Protein AF-A0A1H0TJE1-F1 (afdb_monomer)

Foldseek 3Di:
DPLVLLLVLLVVLLVLLVVLLVLLVVCVVDVVDADDCPPPLVVSLVVNLVSLVSNLVVVLVVCVVVVDPPDDNVLSVVLSVLSSVLSNCSRDPPDDNVVSVVSSVSNCVNSVVSNVD

Mean predicted aligned error: 3.04 Å

Radius of gyration: 14.79 Å; Cα contacts (8 Å, |Δi|>4): 103; chains: 1; bounding box: 42×20×41 Å

pLDDT: mean 95.13, std 7.42, range [53.16, 98.81]

Structure (mmCIF, N/CA/C/O backbone):
data_AF-A0A1H0TJE1-F1
#
_entry.id   AF-A0A1H0TJE1-F1
#
loop_
_atom_site.group_PDB
_atom_site.id
_atom_site.type_symbol
_atom_site.label_atom_id
_atom_site.label_alt_id
_atom_site.label_comp_id
_atom_site.label_asym_id
_atom_site.label_entity_id
_atom_site.label_seq_id
_atom_site.pdbx_PDB_ins_code
_atom_site.Cartn_x
_atom_site.Cartn_y
_atom_site.Cartn_z
_atom_site.occupancy
_atom_site.B_iso_or_equiv
_atom_site.auth_seq_id
_atom_site.auth_comp_id
_atom_site.auth_asym_id
_atom_site.auth_atom_id
_atom_site.pdbx_PDB_model_num
ATOM 1 N N . MET A 1 1 ? -23.225 -2.240 8.026 1.00 53.16 1 MET A N 1
ATOM 2 C CA . MET A 1 1 ? -21.948 -2.079 7.308 1.00 53.16 1 MET A CA 1
ATOM 3 C C . MET A 1 1 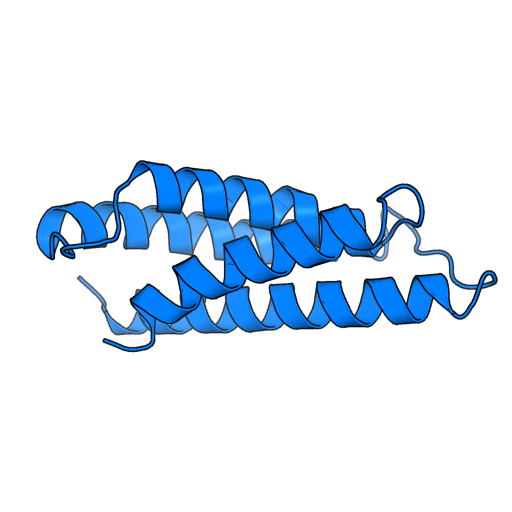? -21.352 -3.462 7.085 1.00 53.16 1 MET A C 1
ATOM 5 O O . MET A 1 1 ? -21.425 -4.267 8.007 1.00 53.16 1 MET A O 1
ATOM 9 N N . ASN A 1 2 ? -20.867 -3.795 5.885 1.00 64.75 2 ASN A N 1
ATOM 10 C CA . ASN A 1 2 ? -20.323 -5.132 5.617 1.00 64.75 2 ASN A CA 1
ATOM 11 C C . ASN A 1 2 ? -18.880 -5.215 6.142 1.00 64.75 2 ASN A C 1
ATOM 13 O O . ASN A 1 2 ? -17.933 -4.930 5.417 1.00 64.75 2 ASN A O 1
ATOM 17 N N . ASN A 1 3 ? -18.701 -5.622 7.403 1.00 72.81 3 ASN A N 1
ATOM 18 C CA . ASN A 1 3 ? -17.364 -5.876 7.965 1.00 72.81 3 ASN A CA 1
ATOM 19 C C . ASN A 1 3 ? -16.564 -6.896 7.131 1.00 72.81 3 ASN A C 1
ATOM 21 O O . ASN A 1 3 ? -15.342 -6.818 7.077 1.00 72.81 3 ASN A O 1
ATOM 25 N N . ASN A 1 4 ? -17.259 -7.788 6.419 1.00 85.25 4 ASN A N 1
ATOM 26 C CA . ASN A 1 4 ? -16.657 -8.753 5.502 1.00 85.25 4 ASN A CA 1
ATOM 27 C C . ASN A 1 4 ? -15.932 -8.077 4.318 1.00 85.25 4 ASN A C 1
ATOM 29 O O . ASN A 1 4 ? -14.848 -8.504 3.934 1.00 85.25 4 ASN A O 1
ATOM 33 N N . ASP A 1 5 ? -16.479 -6.980 3.779 1.00 93.19 5 ASP A N 1
ATOM 34 C CA . ASP A 1 5 ? -15.853 -6.263 2.660 1.00 93.19 5 ASP A CA 1
ATOM 35 C C . ASP A 1 5 ? -14.620 -5.472 3.125 1.00 93.19 5 ASP A C 1
ATOM 37 O O . ASP A 1 5 ? -13.606 -5.445 2.429 1.00 93.19 5 ASP A O 1
ATOM 41 N N . LEU A 1 6 ? -14.660 -4.893 4.334 1.00 95.12 6 LEU A N 1
ATOM 42 C CA . LEU A 1 6 ? -13.494 -4.225 4.921 1.00 95.12 6 LEU A CA 1
ATOM 43 C C . LEU A 1 6 ? -12.335 -5.204 5.124 1.00 95.12 6 LEU A C 1
ATOM 45 O O . LEU A 1 6 ? -11.208 -4.912 4.726 1.00 95.12 6 LEU A O 1
ATOM 49 N N . 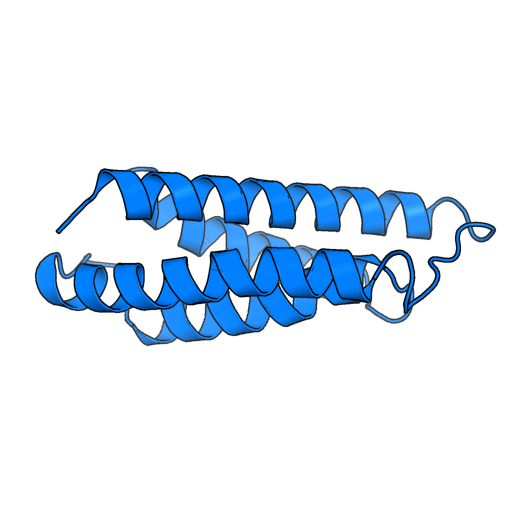GLU A 1 7 ? -12.603 -6.361 5.732 1.00 95.25 7 GLU A N 1
ATOM 50 C CA . GLU A 1 7 ? -11.590 -7.391 5.963 1.00 95.25 7 GLU A CA 1
ATOM 51 C C . GLU A 1 7 ? -11.030 -7.920 4.637 1.00 95.25 7 GLU A C 1
ATOM 53 O O . GLU A 1 7 ? -9.811 -8.006 4.472 1.00 95.25 7 GLU A O 1
ATOM 58 N N . LYS A 1 8 ? -11.908 -8.211 3.668 1.00 96.25 8 LYS A N 1
ATOM 59 C CA . LYS A 1 8 ? -11.533 -8.650 2.321 1.00 96.25 8 LYS A CA 1
ATOM 60 C C . LYS A 1 8 ? -10.573 -7.663 1.657 1.00 96.25 8 LYS A C 1
ATOM 62 O O . LYS A 1 8 ? -9.457 -8.051 1.314 1.00 96.25 8 LYS A O 1
ATOM 67 N N . TYR A 1 9 ? -10.967 -6.397 1.508 1.00 98.06 9 TYR A N 1
ATOM 68 C CA . TYR A 1 9 ? -10.120 -5.418 0.828 1.00 98.06 9 TYR A CA 1
ATOM 69 C C . TYR A 1 9 ? -8.841 -5.120 1.609 1.00 98.06 9 TYR A C 1
ATOM 71 O O . TYR A 1 9 ? -7.789 -4.940 1.007 1.00 98.06 9 TYR A O 1
ATOM 79 N N . THR A 1 10 ? -8.883 -5.151 2.944 1.00 97.88 10 THR A N 1
ATOM 80 C CA . THR A 1 10 ? -7.666 -5.000 3.754 1.00 97.88 10 THR A CA 1
ATOM 81 C C . THR A 1 10 ? -6.668 -6.125 3.463 1.00 97.88 10 THR A C 1
ATOM 83 O O . THR A 1 10 ? -5.487 -5.851 3.261 1.00 97.88 10 THR A O 1
ATOM 86 N N . LYS A 1 11 ? -7.126 -7.381 3.360 1.00 97.44 11 LYS A N 1
ATOM 87 C CA . LYS A 1 11 ? -6.269 -8.522 2.991 1.00 97.44 11 LYS A CA 1
ATOM 88 C C . LYS A 1 11 ? -5.730 -8.418 1.565 1.00 97.44 11 LYS A C 1
ATOM 90 O O . LYS A 1 11 ? -4.565 -8.736 1.342 1.00 97.44 11 LYS A O 1
ATOM 95 N N . GLU A 1 12 ? -6.539 -7.950 0.614 1.00 98.12 12 GLU A N 1
ATOM 96 C CA . GLU A 1 12 ? -6.072 -7.698 -0.756 1.00 98.12 12 GLU A CA 1
ATOM 97 C C . GLU A 1 12 ? -4.978 -6.621 -0.792 1.00 98.12 12 GLU A C 1
ATOM 99 O O . GLU A 1 12 ? -3.962 -6.795 -1.460 1.00 98.12 12 GLU A O 1
ATOM 104 N N . LEU A 1 13 ? -5.122 -5.539 -0.023 1.00 98.69 13 LEU A N 1
ATOM 105 C CA . LEU A 1 13 ? -4.099 -4.494 0.062 1.00 98.69 13 LEU A CA 1
ATOM 106 C C . LEU A 1 13 ? -2.821 -4.965 0.760 1.00 98.69 13 LEU A C 1
ATOM 108 O O . LEU A 1 13 ? -1.732 -4.569 0.339 1.00 98.69 13 LEU A O 1
ATOM 112 N N . VAL A 1 14 ? -2.922 -5.830 1.777 1.00 98.44 14 VAL A N 1
ATOM 113 C CA . VAL A 1 14 ? -1.749 -6.505 2.358 1.00 98.44 14 VAL A CA 1
ATOM 114 C C . VAL A 1 14 ? -1.046 -7.324 1.279 1.00 98.44 14 VAL A C 1
ATOM 116 O O . VAL A 1 14 ? 0.153 -7.153 1.085 1.00 98.44 14 VAL A O 1
ATOM 119 N N . PHE A 1 15 ? -1.789 -8.133 0.520 1.00 98.25 15 PHE A N 1
ATOM 120 C CA . PHE A 1 15 ? -1.232 -8.925 -0.576 1.00 98.25 15 PHE A CA 1
ATOM 121 C C . PHE A 1 15 ? -0.490 -8.058 -1.607 1.00 98.25 15 PHE A C 1
ATOM 123 O O . PHE A 1 15 ? 0.679 -8.317 -1.879 1.00 98.25 15 PHE A O 1
ATOM 130 N N . TYR A 1 16 ? -1.103 -6.984 -2.121 1.00 98.69 16 TYR A N 1
ATOM 131 C CA . TYR A 1 16 ? -0.437 -6.102 -3.094 1.00 98.69 16 TYR A CA 1
ATOM 132 C C . TYR A 1 16 ? 0.772 -5.367 -2.513 1.00 98.69 16 TYR A C 1
ATOM 134 O O . TYR A 1 16 ? 1.731 -5.074 -3.232 1.00 98.69 16 TYR A O 1
ATOM 142 N N . THR A 1 17 ? 0.739 -5.049 -1.220 1.00 98.62 17 THR A N 1
ATOM 143 C CA . THR A 1 17 ? 1.865 -4.422 -0.518 1.00 98.62 17 THR A CA 1
ATOM 144 C C . THR A 1 17 ? 3.039 -5.395 -0.409 1.00 98.62 17 THR A C 1
ATOM 146 O O . THR A 1 17 ? 4.166 -5.025 -0.725 1.00 98.62 17 THR A O 1
ATOM 149 N N . GLU A 1 18 ? 2.784 -6.650 -0.040 1.00 98.50 18 GLU A N 1
ATOM 150 C CA . GLU A 1 18 ? 3.798 -7.709 0.009 1.00 98.50 18 GLU A CA 1
ATOM 151 C C . GLU A 1 18 ? 4.371 -8.022 -1.376 1.00 98.50 18 GLU A C 1
ATOM 153 O O . GLU A 1 18 ? 5.588 -8.060 -1.550 1.00 98.50 18 GLU A O 1
ATOM 158 N N . GLU A 1 19 ? 3.510 -8.169 -2.384 1.00 98.50 19 GLU A N 1
ATOM 159 C CA . GLU A 1 19 ? 3.926 -8.441 -3.763 1.00 98.50 19 GLU A CA 1
ATOM 160 C C . GLU A 1 19 ? 4.813 -7.310 -4.306 1.00 98.50 19 GLU A C 1
ATOM 162 O O . GLU A 1 19 ? 5.878 -7.554 -4.871 1.00 98.50 19 GLU A O 1
ATOM 167 N N . SER A 1 20 ? 4.423 -6.051 -4.076 1.00 98.50 20 SER A N 1
ATOM 168 C CA . SER A 1 20 ? 5.226 -4.890 -4.483 1.00 98.50 20 SER A CA 1
ATOM 169 C C . SER A 1 20 ? 6.554 -4.820 -3.733 1.00 98.50 20 SER A C 1
ATOM 171 O O . SER A 1 20 ? 7.556 -4.386 -4.302 1.00 98.50 20 SER A O 1
ATOM 173 N N . TYR A 1 21 ? 6.571 -5.251 -2.467 1.00 98.69 21 TYR A N 1
ATOM 174 C CA . TYR A 1 21 ? 7.791 -5.327 -1.679 1.00 98.69 21 TYR A CA 1
ATOM 175 C C . TYR A 1 21 ? 8.765 -6.354 -2.255 1.00 98.69 21 TYR A C 1
ATOM 177 O O . TYR A 1 21 ? 9.920 -6.022 -2.510 1.00 98.69 21 TYR A O 1
ATOM 185 N N . GLN A 1 22 ? 8.289 -7.571 -2.516 1.00 98.25 22 GLN A N 1
ATOM 186 C CA . GLN A 1 22 ? 9.085 -8.652 -3.101 1.00 98.25 22 GLN A CA 1
ATOM 187 C C . GLN A 1 22 ? 9.630 -8.263 -4.477 1.00 98.25 22 GLN A C 1
ATOM 189 O O . GLN A 1 22 ? 10.845 -8.267 -4.678 1.00 98.25 22 GLN A O 1
ATOM 194 N N . ARG A 1 23 ? 8.751 -7.797 -5.372 1.00 98.12 23 ARG A N 1
ATOM 195 C CA . ARG A 1 23 ? 9.103 -7.346 -6.724 1.00 98.12 23 ARG A CA 1
ATOM 196 C C . ARG A 1 23 ? 10.202 -6.287 -6.733 1.00 98.12 23 ARG A C 1
ATOM 198 O O . ARG A 1 23 ? 11.089 -6.328 -7.581 1.00 98.12 23 ARG A O 1
ATOM 205 N N . TYR A 1 24 ? 10.161 -5.337 -5.801 1.00 98.31 24 TYR A N 1
ATOM 206 C CA . TYR A 1 24 ? 11.200 -4.318 -5.695 1.00 98.31 24 TYR A CA 1
ATOM 207 C C . TYR A 1 24 ? 12.569 -4.920 -5.355 1.00 98.31 24 TYR A C 1
ATOM 209 O O . TYR A 1 24 ? 13.570 -4.513 -5.936 1.00 98.31 24 TYR A O 1
ATOM 217 N N . PHE A 1 25 ? 12.646 -5.881 -4.430 1.00 97.50 25 PHE A N 1
ATOM 218 C CA . PHE A 1 25 ? 13.931 -6.500 -4.088 1.00 97.50 25 PHE A CA 1
ATOM 219 C C . PHE A 1 25 ? 14.456 -7.395 -5.212 1.00 97.50 25 PHE A C 1
ATOM 221 O O . PHE A 1 25 ? 15.643 -7.316 -5.511 1.00 97.50 25 PHE A O 1
ATOM 228 N N . GLU A 1 26 ? 13.584 -8.123 -5.910 1.00 96.75 26 GLU A N 1
ATOM 229 C CA . GLU A 1 26 ? 13.951 -8.861 -7.129 1.00 96.75 26 GLU A CA 1
ATOM 230 C C . GLU A 1 26 ? 14.512 -7.918 -8.209 1.00 96.75 26 GLU A C 1
ATOM 232 O O . GLU A 1 26 ? 15.576 -8.160 -8.777 1.00 96.75 26 GLU A O 1
ATOM 237 N N . LEU A 1 27 ? 13.851 -6.777 -8.435 1.00 96.88 27 LEU A N 1
ATOM 238 C CA . LEU A 1 27 ? 14.310 -5.731 -9.353 1.00 96.88 27 LEU A CA 1
ATOM 239 C C . LEU A 1 27 ? 15.691 -5.169 -8.965 1.00 96.88 27 LEU A C 1
ATOM 241 O O . LEU A 1 27 ? 16.480 -4.805 -9.840 1.00 96.88 27 LEU A O 1
ATOM 245 N N . MET A 1 28 ? 15.983 -5.056 -7.666 1.00 96.06 28 MET A N 1
ATOM 246 C CA . MET A 1 28 ? 17.276 -4.573 -7.166 1.00 96.06 28 MET A CA 1
ATOM 247 C C . MET A 1 28 ? 18.402 -5.608 -7.294 1.00 96.06 28 MET A C 1
ATOM 249 O O . MET A 1 28 ? 19.566 -5.210 -7.281 1.00 96.06 28 MET A O 1
ATOM 253 N N . GLU A 1 29 ? 18.081 -6.899 -7.398 1.00 96.25 29 GLU A N 1
ATOM 254 C CA . GLU A 1 29 ? 19.054 -7.990 -7.551 1.00 96.25 29 GLU A CA 1
ATOM 255 C C . GLU A 1 29 ? 19.430 -8.257 -9.016 1.00 96.25 29 GLU A C 1
ATOM 257 O O . GLU A 1 29 ? 20.548 -8.695 -9.289 1.00 96.25 29 GLU A O 1
ATOM 262 N N . ASP A 1 30 ? 18.536 -7.952 -9.960 1.00 95.56 30 ASP A N 1
ATOM 263 C CA . ASP A 1 30 ? 18.753 -8.165 -11.392 1.00 95.56 30 ASP A CA 1
ATOM 264 C C . ASP A 1 30 ? 18.548 -6.869 -12.187 1.00 95.56 30 ASP A C 1
ATOM 266 O O . ASP A 1 30 ? 17.421 -6.436 -12.420 1.00 95.56 30 ASP A O 1
ATOM 270 N N . GLU A 1 31 ? 19.642 -6.255 -12.650 1.00 93.88 31 GLU A N 1
ATOM 271 C CA . GLU A 1 31 ? 19.623 -5.021 -13.452 1.00 93.88 31 GLU A CA 1
ATOM 272 C C . GLU A 1 31 ? 18.983 -5.188 -14.840 1.00 93.88 31 GLU A C 1
ATOM 274 O O . GLU A 1 31 ? 18.590 -4.193 -15.452 1.00 93.88 31 GLU A O 1
ATOM 279 N N . SER A 1 32 ? 18.845 -6.421 -15.339 1.00 95.75 32 SER A N 1
ATOM 280 C CA . SER A 1 32 ? 18.237 -6.688 -16.646 1.00 95.75 32 SER A CA 1
ATOM 281 C C . SER A 1 32 ? 16.713 -6.557 -16.636 1.00 95.75 32 SER A C 1
ATOM 283 O O . SER A 1 32 ? 16.104 -6.346 -17.687 1.00 95.75 32 SER A O 1
ATOM 285 N N . ILE A 1 33 ? 16.089 -6.616 -15.453 1.00 95.88 33 ILE A N 1
ATOM 286 C CA . ILE A 1 33 ? 14.642 -6.465 -15.308 1.00 95.88 33 ILE A CA 1
ATOM 287 C C . ILE A 1 33 ? 14.244 -5.015 -15.601 1.00 95.88 33 ILE A C 1
ATOM 289 O O . ILE A 1 33 ? 14.730 -4.062 -14.986 1.00 95.88 33 ILE A O 1
ATOM 293 N N . ASN A 1 34 ? 13.300 -4.840 -16.516 1.00 95.06 34 ASN A N 1
ATOM 294 C CA . ASN A 1 34 ? 12.625 -3.573 -16.736 1.00 95.06 34 ASN A CA 1
ATOM 295 C C . ASN A 1 34 ? 11.165 -3.846 -17.089 1.00 95.06 34 ASN A C 1
ATOM 297 O O . ASN A 1 34 ? 10.876 -4.728 -17.897 1.00 95.06 34 ASN A O 1
ATOM 301 N N . TYR A 1 35 ? 10.255 -3.093 -16.484 1.00 96.94 35 TYR A N 1
ATOM 302 C CA . TYR A 1 35 ? 8.823 -3.286 -16.659 1.00 96.94 35 TYR A CA 1
ATOM 303 C C . TYR A 1 35 ? 8.267 -2.252 -17.631 1.00 96.94 35 TYR A C 1
ATOM 305 O O . TYR A 1 35 ? 8.499 -1.052 -17.475 1.00 96.94 35 TYR A O 1
ATOM 313 N N . ASP A 1 36 ? 7.513 -2.715 -18.626 1.00 98.00 36 ASP A N 1
ATOM 314 C CA . ASP A 1 36 ? 6.808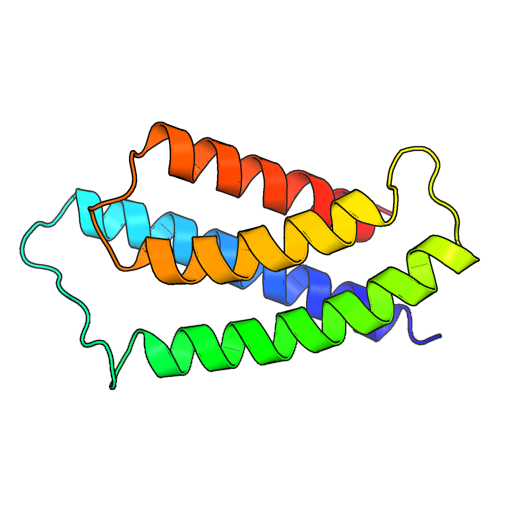 -1.811 -19.528 1.00 98.00 36 ASP A CA 1
ATOM 315 C C . ASP A 1 36 ? 5.679 -1.083 -18.786 1.00 98.00 36 ASP A C 1
ATOM 317 O O . ASP A 1 36 ? 4.904 -1.680 -18.030 1.00 98.00 36 ASP A O 1
ATOM 321 N N . PHE A 1 37 ? 5.587 0.228 -19.003 1.00 97.00 37 PHE A N 1
ATOM 322 C CA . PHE A 1 37 ? 4.620 1.053 -18.296 1.00 97.00 37 PHE A CA 1
ATOM 323 C C . PHE A 1 37 ? 3.172 0.727 -18.675 1.00 97.00 37 PHE A C 1
ATOM 325 O O . PHE A 1 37 ? 2.319 0.663 -17.793 1.00 97.00 37 PHE A O 1
ATOM 332 N N . PHE A 1 38 ? 2.876 0.538 -19.961 1.00 97.62 38 PHE A N 1
ATOM 333 C CA . PHE A 1 38 ? 1.505 0.363 -20.442 1.00 97.62 38 PHE A CA 1
ATOM 334 C C . PHE A 1 38 ? 1.020 -1.076 -20.297 1.00 97.62 38 PHE A C 1
ATOM 336 O O . PHE A 1 38 ? -0.151 -1.283 -19.989 1.00 97.62 38 PHE A O 1
ATOM 343 N N . GLU A 1 39 ? 1.917 -2.046 -20.461 1.00 97.81 39 GLU A N 1
ATOM 344 C CA . GLU A 1 39 ? 1.574 -3.468 -20.411 1.00 97.81 39 GLU A CA 1
ATOM 345 C C . GLU A 1 39 ? 1.611 -4.043 -18.987 1.00 97.81 39 GLU A C 1
ATOM 347 O O . GLU A 1 39 ? 0.885 -4.991 -18.693 1.00 97.81 39 GLU A O 1
ATOM 352 N N . VAL A 1 40 ? 2.430 -3.482 -18.083 1.00 97.88 40 VAL A N 1
ATOM 353 C CA . VAL A 1 40 ? 2.626 -4.041 -16.731 1.00 97.88 40 VAL A CA 1
ATOM 354 C C . VAL A 1 40 ? 2.286 -3.044 -15.630 1.00 97.88 40 VAL A C 1
ATOM 356 O O . VAL A 1 40 ? 1.407 -3.308 -14.807 1.00 97.88 40 VAL A O 1
ATOM 359 N N . VAL A 1 41 ? 2.965 -1.893 -15.601 1.00 98.12 41 VAL A N 1
ATOM 360 C CA . VAL A 1 41 ? 2.884 -0.974 -14.452 1.00 98.12 41 VAL A CA 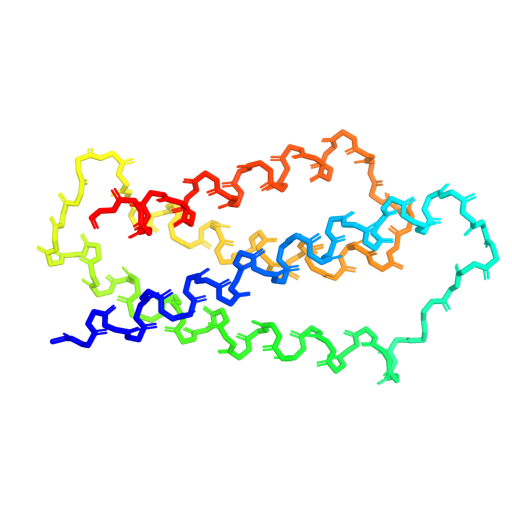1
ATOM 361 C C . VAL A 1 41 ? 1.487 -0.373 -14.316 1.00 98.12 41 VAL A C 1
ATOM 363 O O . VAL A 1 41 ? 0.901 -0.415 -13.235 1.00 98.12 41 VAL A O 1
ATOM 366 N N . LYS A 1 42 ? 0.933 0.168 -15.406 1.00 97.81 42 LYS A N 1
ATOM 367 C CA . LYS A 1 42 ? -0.377 0.825 -15.412 1.00 97.81 42 LYS A CA 1
ATOM 368 C C . LYS A 1 42 ? -1.513 -0.153 -15.071 1.00 97.81 42 LYS A C 1
ATOM 370 O O . LYS A 1 42 ? -2.263 0.169 -14.155 1.00 97.81 42 LYS A O 1
ATOM 375 N N . PRO A 1 43 ? -1.646 -1.335 -15.710 1.00 98.50 43 PRO A N 1
ATOM 376 C CA . PRO A 1 43 ? -2.701 -2.285 -15.352 1.00 98.50 43 PRO A CA 1
ATOM 377 C C . PRO A 1 43 ? -2.643 -2.727 -13.887 1.00 98.50 43 PRO A C 1
ATOM 379 O O . PRO A 1 43 ? -3.681 -2.857 -13.240 1.00 98.50 43 PRO A O 1
ATOM 382 N N . TYR A 1 44 ? -1.437 -2.922 -13.343 1.00 98.50 44 TYR A N 1
ATOM 383 C CA . TYR A 1 44 ? -1.268 -3.248 -11.929 1.00 98.50 44 TYR A CA 1
ATOM 384 C C . TYR A 1 44 ? -1.695 -2.087 -11.023 1.00 98.50 44 TYR A C 1
ATOM 386 O O . TYR A 1 44 ? -2.462 -2.290 -10.083 1.00 98.50 44 TYR A O 1
ATOM 394 N N . ALA A 1 45 ? -1.236 -0.868 -11.319 1.00 98.25 45 ALA A N 1
ATOM 395 C CA . ALA A 1 45 ? -1.585 0.324 -10.552 1.00 98.25 45 ALA A CA 1
ATOM 396 C C . ALA A 1 45 ? -3.097 0.597 -10.567 1.00 98.25 45 ALA A C 1
ATOM 398 O O . ALA A 1 45 ? -3.662 0.891 -9.517 1.00 98.25 45 ALA A O 1
ATOM 399 N N . ASP A 1 46 ? -3.752 0.441 -11.721 1.00 98.56 46 ASP A N 1
ATOM 400 C CA . ASP A 1 46 ? -5.204 0.589 -11.862 1.00 98.56 46 ASP A CA 1
ATOM 401 C C . ASP A 1 46 ? -5.940 -0.431 -10.972 1.00 98.56 46 ASP A C 1
ATOM 403 O O . ASP A 1 46 ? -6.800 -0.056 -10.178 1.00 98.56 46 ASP A O 1
ATOM 407 N N . LYS A 1 47 ? -5.526 -1.707 -11.007 1.00 98.50 47 LYS A N 1
ATOM 408 C CA . LYS A 1 47 ? -6.110 -2.769 -10.171 1.00 98.50 47 LYS A CA 1
ATOM 409 C C . LYS A 1 47 ? -5.965 -2.484 -8.674 1.00 98.50 47 LYS A C 1
ATOM 411 O O . LYS A 1 47 ? -6.914 -2.659 -7.913 1.00 98.50 47 LYS A O 1
ATOM 416 N N . VAL A 1 48 ? -4.774 -2.067 -8.239 1.00 98.69 48 VAL A N 1
ATOM 417 C CA . VAL A 1 48 ? -4.525 -1.709 -6.834 1.00 98.69 48 VAL A CA 1
ATOM 418 C C . VAL A 1 48 ? -5.369 -0.504 -6.437 1.00 98.69 48 VAL A C 1
ATOM 420 O O . VAL A 1 48 ? -5.919 -0.482 -5.336 1.00 98.69 48 VAL A O 1
ATOM 423 N N . LYS A 1 49 ? -5.492 0.486 -7.327 1.00 98.62 49 LYS A N 1
ATOM 424 C CA . LYS A 1 49 ? -6.273 1.692 -7.076 1.00 98.62 49 LYS A CA 1
ATOM 425 C C . LYS A 1 49 ? -7.747 1.372 -6.852 1.00 98.62 49 LYS A C 1
ATOM 427 O O . LYS A 1 49 ? -8.306 1.873 -5.882 1.00 98.62 49 LYS A O 1
ATOM 432 N N . ASP A 1 50 ? -8.344 0.518 -7.678 1.00 98.56 50 ASP A N 1
ATOM 433 C CA . ASP A 1 50 ? -9.748 0.122 -7.523 1.00 98.56 50 ASP A CA 1
ATOM 434 C C . ASP A 1 50 ? -10.004 -0.486 -6.132 1.00 98.56 50 ASP A C 1
ATOM 436 O O . ASP A 1 50 ? -10.943 -0.109 -5.432 1.00 98.56 50 ASP A O 1
ATOM 440 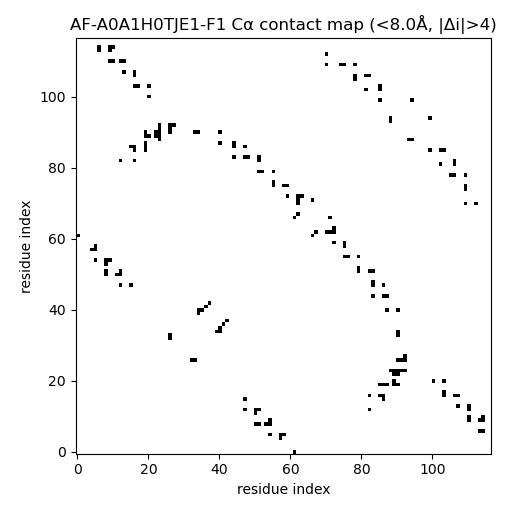N N . VAL A 1 51 ? -9.111 -1.369 -5.675 1.00 98.56 51 VAL A N 1
ATOM 441 C CA . VAL A 1 51 ? -9.199 -1.975 -4.336 1.00 98.56 51 VAL A CA 1
ATOM 442 C C . VAL A 1 51 ? -8.971 -0.940 -3.229 1.00 98.56 51 VAL A C 1
ATOM 444 O O . VAL A 1 51 ? -9.672 -0.946 -2.214 1.00 98.56 51 VAL A O 1
ATOM 447 N N . ALA A 1 52 ? -8.003 -0.040 -3.405 1.00 98.62 52 ALA A N 1
ATOM 448 C CA . ALA A 1 52 ? -7.672 0.989 -2.425 1.00 98.62 52 ALA A CA 1
ATOM 449 C C . ALA A 1 52 ? -8.789 2.035 -2.272 1.00 98.62 52 ALA A C 1
ATOM 451 O O . ALA A 1 52 ? -9.037 2.493 -1.154 1.00 98.62 52 ALA A O 1
ATOM 452 N N . ASP A 1 53 ? -9.476 2.389 -3.360 1.00 98.62 53 ASP A N 1
ATOM 453 C CA . ASP A 1 53 ? -10.630 3.292 -3.356 1.00 98.62 53 ASP A CA 1
ATOM 454 C C . ASP A 1 53 ? -11.782 2.694 -2.534 1.00 98.62 53 ASP A C 1
ATOM 456 O O . ASP A 1 53 ? -12.293 3.339 -1.612 1.00 98.62 53 ASP A O 1
ATOM 460 N N . GLU A 1 54 ? -12.150 1.438 -2.813 1.00 98.25 54 GLU A N 1
ATOM 461 C CA . GLU A 1 54 ? -13.203 0.728 -2.078 1.00 98.25 54 GLU A CA 1
ATOM 462 C C . GLU A 1 54 ? -12.851 0.573 -0.595 1.00 98.25 54 GLU A C 1
ATOM 464 O O . GLU A 1 54 ? -13.655 0.886 0.292 1.00 98.25 54 GLU A O 1
ATOM 469 N N . TRP A 1 55 ? -11.608 0.182 -0.304 1.00 98.25 55 TRP A N 1
ATOM 470 C CA . TRP A 1 55 ? -11.111 0.101 1.064 1.00 98.25 55 TRP A CA 1
ATOM 471 C C . TRP A 1 55 ? -11.190 1.444 1.787 1.00 98.25 55 TRP A C 1
ATOM 473 O O . TRP A 1 55 ? -11.709 1.499 2.901 1.00 98.25 55 TRP A O 1
ATOM 483 N N . LYS A 1 56 ? -10.725 2.541 1.175 1.00 98.31 56 LYS A N 1
ATOM 484 C CA . LYS A 1 56 ? -10.718 3.870 1.806 1.00 98.31 56 LYS A CA 1
ATOM 485 C C . LYS A 1 56 ? -12.130 4.320 2.151 1.00 98.31 56 LYS A C 1
ATOM 487 O O . LYS A 1 56 ? -12.347 4.849 3.246 1.00 98.31 56 LYS A O 1
ATOM 492 N N . ASN A 1 57 ? -13.079 4.100 1.242 1.00 97.06 57 ASN A N 1
ATOM 493 C CA . ASN A 1 57 ? -14.481 4.446 1.444 1.00 97.06 57 ASN A CA 1
ATOM 494 C C . ASN A 1 57 ? -15.045 3.719 2.671 1.00 97.06 57 ASN A C 1
ATOM 496 O O . ASN A 1 57 ? -15.567 4.359 3.586 1.00 97.06 57 ASN A O 1
ATOM 500 N N . ILE A 1 58 ? -14.869 2.399 2.737 1.00 96.50 58 ILE A N 1
ATOM 501 C CA . ILE A 1 58 ? -15.401 1.573 3.828 1.00 96.50 58 ILE A CA 1
ATOM 502 C C . ILE A 1 58 ? -14.658 1.847 5.145 1.00 96.50 58 ILE A C 1
ATOM 504 O O . ILE A 1 58 ? -15.296 2.049 6.181 1.00 96.50 58 ILE A O 1
ATOM 508 N N . ALA A 1 59 ? -13.326 1.930 5.120 1.00 96.56 59 ALA A N 1
ATOM 509 C CA . ALA A 1 59 ? -12.491 2.189 6.293 1.00 96.56 59 ALA A CA 1
ATOM 510 C C . ALA A 1 59 ? -12.775 3.567 6.915 1.00 96.56 59 ALA A C 1
ATOM 512 O O . ALA A 1 59 ? -12.773 3.715 8.138 1.00 96.56 59 ALA A O 1
ATOM 513 N N . THR A 1 60 ? -13.083 4.573 6.091 1.00 96.44 60 THR A N 1
ATOM 514 C CA . THR A 1 60 ? -13.464 5.917 6.552 1.00 96.44 60 THR A CA 1
ATOM 515 C C . THR A 1 60 ? -14.805 5.932 7.282 1.00 96.44 60 THR A C 1
ATOM 517 O O . THR A 1 60 ? -14.997 6.735 8.199 1.00 96.44 60 THR A O 1
ATOM 520 N N . ILE A 1 61 ? -15.754 5.082 6.890 1.00 95.12 61 ILE A N 1
ATOM 521 C CA . ILE A 1 61 ? -17.027 4.956 7.611 1.00 95.12 61 ILE A CA 1
ATOM 522 C C . ILE A 1 61 ? -16.789 4.165 8.900 1.00 95.12 61 ILE A C 1
ATOM 524 O O . ILE A 1 61 ? -17.111 4.642 9.988 1.00 95.12 61 ILE A O 1
ATOM 528 N N . TRP A 1 62 ? -16.101 3.028 8.794 1.00 94.94 62 TRP A N 1
ATOM 529 C CA . TRP A 1 62 ? -15.716 2.179 9.919 1.00 94.94 62 TRP A CA 1
ATOM 530 C C . TRP A 1 62 ? -15.014 2.925 11.048 1.00 94.94 62 TRP A C 1
ATOM 532 O O . TRP A 1 62 ? -15.406 2.800 12.205 1.00 94.94 62 TRP A O 1
ATOM 542 N N . ILE A 1 63 ? -14.029 3.765 10.739 1.00 94.62 63 ILE A N 1
ATOM 543 C CA . ILE A 1 63 ? -13.273 4.476 11.772 1.00 94.62 63 ILE A CA 1
ATOM 544 C C . ILE A 1 63 ? -14.128 5.493 12.542 1.00 94.62 63 ILE A C 1
ATOM 546 O O . ILE A 1 63 ? -13.849 5.780 13.707 1.00 94.62 63 ILE A O 1
ATOM 550 N N . LYS A 1 64 ? -15.184 6.025 11.911 1.00 93.06 64 LYS A N 1
ATOM 551 C CA . LYS A 1 64 ? -16.135 6.959 12.534 1.00 93.06 64 LYS A CA 1
ATOM 552 C C . LYS A 1 64 ? -17.144 6.236 13.426 1.00 93.06 64 LYS A C 1
ATOM 554 O O . LYS A 1 64 ? -17.550 6.805 14.441 1.00 93.06 64 LYS A O 1
ATOM 559 N N . GLU A 1 65 ? -17.530 5.018 13.052 1.00 93.00 65 GLU A N 1
ATOM 560 C CA . GLU A 1 65 ? -18.480 4.181 13.793 1.00 93.00 65 GLU A CA 1
ATOM 561 C C . GLU A 1 65 ? -17.803 3.466 14.971 1.00 93.00 65 GLU A C 1
ATOM 563 O O . GLU A 1 65 ? -18.191 3.674 16.119 1.00 93.00 65 GLU A O 1
ATOM 568 N N . GLU A 1 66 ? -16.738 2.707 14.705 1.00 91.94 66 GLU A N 1
ATOM 569 C CA . GLU A 1 66 ? -16.055 1.857 15.692 1.00 91.94 66 GLU A CA 1
ATOM 570 C C . GLU A 1 66 ? -15.095 2.622 16.609 1.00 91.94 66 GLU A C 1
ATOM 572 O O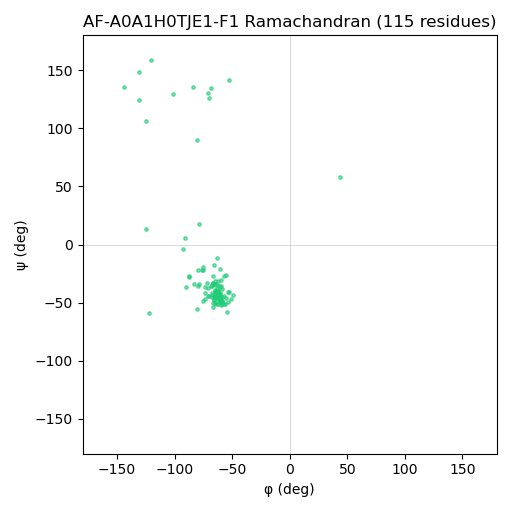 . GLU A 1 66 ? -14.754 2.145 17.690 1.00 91.94 66 GLU A O 1
ATOM 577 N N . LYS A 1 67 ? -14.621 3.800 16.177 1.00 90.38 67 LYS A N 1
ATOM 578 C CA . LYS A 1 67 ? -13.721 4.689 16.939 1.00 90.38 67 LYS A CA 1
ATOM 579 C C . LYS A 1 67 ? -12.573 3.941 17.647 1.00 90.38 67 LYS A C 1
ATOM 581 O O . LYS A 1 67 ? -12.440 4.029 18.872 1.00 90.38 67 LYS A O 1
ATOM 586 N N . PRO A 1 68 ? -11.730 3.194 16.904 1.00 90.25 68 PRO A N 1
ATOM 587 C CA . PRO A 1 68 ? -10.577 2.510 17.481 1.00 90.25 68 PRO A CA 1
ATOM 588 C C . PRO A 1 68 ? -9.683 3.459 18.285 1.00 90.25 68 PRO A C 1
ATOM 590 O O . PRO A 1 68 ? -9.415 4.587 17.882 1.00 90.25 68 PRO A O 1
ATOM 593 N N . LYS A 1 69 ? -9.165 2.964 19.412 1.00 89.38 69 LYS A N 1
ATOM 594 C CA . LYS A 1 69 ? -8.388 3.765 20.370 1.00 89.38 69 LYS A CA 1
ATOM 595 C C . LYS A 1 69 ? -7.089 4.348 19.795 1.00 89.38 69 LYS A C 1
ATOM 597 O O . LYS A 1 69 ? -6.670 5.411 20.238 1.00 89.38 69 LYS A O 1
ATOM 602 N N . TYR A 1 70 ? -6.456 3.650 18.850 1.00 89.31 70 TYR A N 1
ATOM 603 C CA . TYR A 1 70 ? -5.112 3.970 18.345 1.00 89.31 70 TYR A CA 1
ATOM 604 C C . TYR A 1 70 ? -5.046 4.149 16.823 1.00 89.31 70 TYR A C 1
ATOM 606 O O . TYR A 1 70 ? -3.958 4.173 16.254 1.00 89.31 70 TYR A O 1
ATOM 614 N N . LEU A 1 71 ? -6.202 4.268 16.164 1.00 93.56 71 LEU A N 1
ATOM 615 C CA . LEU A 1 71 ? -6.282 4.445 14.720 1.00 93.56 71 LEU A CA 1
ATOM 616 C C . LEU A 1 71 ? -7.224 5.610 14.398 1.00 93.56 71 LEU A C 1
ATOM 618 O O . LEU A 1 71 ? -8.376 5.637 14.827 1.00 93.56 71 LEU A O 1
ATOM 622 N N . HIS A 1 72 ? -6.722 6.592 13.653 1.00 94.56 72 HIS A N 1
ATOM 623 C CA . HIS A 1 72 ? -7.422 7.829 13.307 1.00 94.56 72 HIS A CA 1
ATOM 624 C C . HIS A 1 72 ? -7.575 8.000 11.793 1.00 94.56 72 HIS A C 1
ATOM 626 O O . HIS A 1 72 ? -6.816 7.430 11.014 1.00 94.56 72 HIS A O 1
ATOM 632 N N . LEU A 1 73 ? -8.545 8.819 11.367 1.00 96.00 73 LEU A N 1
ATOM 633 C CA . LEU A 1 73 ? -8.887 9.007 9.949 1.00 96.00 73 LEU A CA 1
ATOM 634 C C . LEU A 1 73 ? -7.675 9.377 9.083 1.00 96.00 73 LEU A C 1
ATOM 636 O O . LEU A 1 73 ? -7.497 8.813 8.009 1.00 96.00 73 LEU A O 1
ATOM 640 N N . ILE A 1 74 ? -6.798 10.247 9.587 1.00 97.06 74 ILE A N 1
ATOM 641 C CA . ILE A 1 74 ? -5.588 10.661 8.870 1.00 97.06 74 ILE A CA 1
ATOM 642 C C . ILE A 1 74 ? -4.660 9.483 8.540 1.00 97.06 74 ILE A C 1
ATOM 644 O O . ILE A 1 74 ? -3.988 9.503 7.514 1.00 97.06 74 ILE A O 1
ATOM 648 N N . GLN A 1 75 ? -4.638 8.432 9.368 1.00 97.38 75 GLN A N 1
ATOM 649 C CA . GLN A 1 75 ? -3.850 7.230 9.092 1.00 97.38 75 GLN A CA 1
ATOM 650 C C . GLN A 1 75 ? -4.471 6.410 7.956 1.00 97.38 75 GLN A C 1
ATOM 652 O O . GLN A 1 75 ? -3.727 5.848 7.165 1.00 97.38 75 GLN A O 1
ATOM 657 N N . ILE A 1 76 ? -5.801 6.386 7.816 1.00 98.06 76 ILE A N 1
ATOM 658 C CA . ILE A 1 76 ? -6.474 5.748 6.670 1.00 98.06 76 ILE A CA 1
ATOM 659 C C . ILE A 1 76 ? -6.137 6.490 5.375 1.00 98.06 76 ILE A C 1
ATOM 661 O O . ILE A 1 76 ? -5.744 5.870 4.390 1.00 98.06 76 ILE A O 1
ATOM 665 N N . GLU A 1 77 ? -6.244 7.820 5.387 1.00 98.12 77 GLU A N 1
ATOM 666 C CA . GLU A 1 77 ? -5.943 8.660 4.223 1.00 98.12 77 GLU A CA 1
ATOM 667 C C . GLU A 1 77 ? -4.472 8.544 3.808 1.00 98.12 77 GLU A C 1
ATOM 669 O O . GLU A 1 77 ? -4.182 8.283 2.643 1.00 98.12 77 GLU A O 1
ATOM 674 N N . THR A 1 78 ? -3.559 8.635 4.779 1.00 98.19 78 THR A N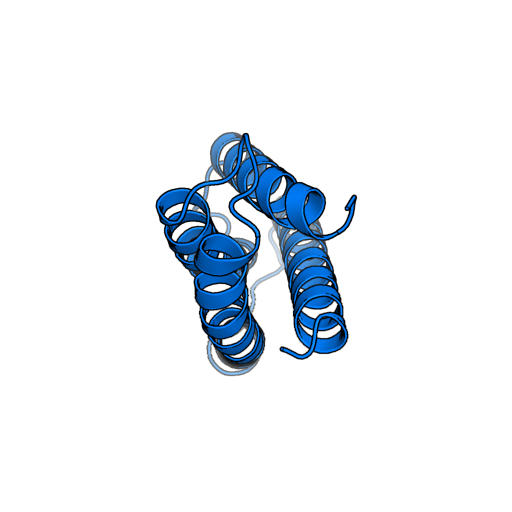 1
ATOM 675 C CA . THR A 1 78 ? -2.115 8.503 4.542 1.00 98.19 78 THR A CA 1
ATOM 676 C C . THR A 1 78 ? -1.758 7.113 4.020 1.00 98.19 78 THR A C 1
ATOM 678 O O . THR A 1 78 ? -0.962 6.991 3.094 1.00 98.19 78 THR A O 1
ATOM 681 N N . THR A 1 79 ? -2.346 6.051 4.581 1.00 98.56 79 THR A N 1
ATOM 682 C CA . THR A 1 79 ? -2.099 4.679 4.120 1.00 98.56 79 THR A CA 1
ATOM 683 C C . THR A 1 79 ? -2.603 4.461 2.701 1.00 98.56 79 THR A C 1
ATOM 685 O O . THR A 1 79 ? -1.897 3.837 1.915 1.00 98.56 79 THR A O 1
ATOM 688 N N . TYR A 1 80 ? -3.762 5.015 2.339 1.00 98.81 80 TYR A N 1
ATOM 689 C CA . TYR A 1 80 ? -4.242 4.994 0.958 1.00 98.81 80 TYR A CA 1
ATOM 690 C C . TYR A 1 80 ? -3.224 5.636 -0.000 1.00 98.81 80 TYR A C 1
ATOM 692 O O . TYR A 1 80 ? -2.807 4.997 -0.966 1.00 98.81 80 TYR A O 1
ATOM 700 N N . ASP A 1 81 ? -2.755 6.853 0.296 1.00 98.56 81 ASP A N 1
ATOM 701 C CA . ASP A 1 81 ? -1.796 7.551 -0.571 1.00 98.56 81 ASP A CA 1
ATOM 702 C C . ASP A 1 81 ? -0.454 6.802 -0.650 1.00 98.56 81 ASP A C 1
ATOM 704 O O . ASP A 1 81 ? 0.143 6.669 -1.724 1.00 98.56 81 ASP A O 1
ATOM 708 N N . HIS A 1 82 ? 0.006 6.259 0.482 1.00 98.56 82 HIS A N 1
ATOM 709 C CA . HIS A 1 82 ? 1.202 5.427 0.534 1.00 98.56 82 HIS A CA 1
ATOM 710 C C . HIS A 1 82 ? 1.064 4.176 -0.327 1.00 98.56 82 HIS A C 1
ATOM 712 O O . HIS A 1 82 ? 1.995 3.895 -1.069 1.00 98.56 82 HIS A O 1
ATOM 718 N N . ILE A 1 83 ? -0.057 3.452 -0.278 1.00 98.75 83 ILE A N 1
ATOM 719 C CA . ILE A 1 83 ? -0.272 2.251 -1.098 1.00 98.75 83 ILE A CA 1
ATOM 720 C C . ILE A 1 83 ? -0.163 2.589 -2.586 1.00 98.75 83 ILE A C 1
ATOM 722 O O . ILE A 1 83 ? 0.577 1.915 -3.308 1.00 98.75 83 ILE A O 1
ATOM 726 N N . LEU A 1 84 ? -0.846 3.643 -3.045 1.00 98.50 84 LEU A N 1
ATOM 727 C CA . LEU A 1 84 ? -0.836 4.020 -4.461 1.00 98.50 84 LEU A CA 1
ATOM 728 C C . LEU A 1 84 ? 0.570 4.370 -4.951 1.00 98.50 84 LEU A C 1
ATOM 730 O O . LEU A 1 84 ? 0.991 3.919 -6.013 1.00 98.50 84 LEU A O 1
ATOM 734 N N . SER A 1 85 ? 1.328 5.137 -4.165 1.00 97.88 85 SER A N 1
ATOM 735 C CA . SER A 1 85 ? 2.705 5.466 -4.534 1.00 97.88 85 SER A CA 1
ATOM 736 C C . SER A 1 85 ? 3.638 4.259 -4.418 1.00 97.88 85 SER A C 1
ATOM 738 O O . SER A 1 85 ? 4.456 4.036 -5.305 1.00 97.88 85 SER A O 1
ATOM 740 N N . PHE A 1 86 ? 3.541 3.490 -3.335 1.00 98.50 86 PHE A N 1
ATOM 741 C CA . PHE A 1 86 ? 4.445 2.386 -3.015 1.00 98.50 86 PHE A CA 1
ATOM 742 C C . PHE A 1 86 ? 4.367 1.259 -4.048 1.00 98.50 86 PHE A C 1
ATOM 744 O O . PHE A 1 86 ? 5.394 0.765 -4.514 1.00 98.50 86 PHE A O 1
ATOM 751 N N . THR A 1 87 ? 3.152 0.891 -4.451 1.00 98.19 87 THR A N 1
ATOM 752 C CA . THR A 1 87 ? 2.910 -0.187 -5.419 1.00 98.19 87 THR A CA 1
ATOM 753 C C . THR A 1 87 ? 3.479 0.109 -6.808 1.00 98.19 87 THR A C 1
ATOM 755 O O . THR A 1 87 ? 4.008 -0.799 -7.461 1.00 98.19 87 THR A O 1
ATOM 758 N N . VAL A 1 88 ? 3.454 1.383 -7.219 1.00 97.94 88 VAL A N 1
ATOM 759 C CA . VAL A 1 88 ? 4.096 1.879 -8.446 1.00 97.94 88 VAL A CA 1
ATOM 760 C C . VAL A 1 88 ? 5.614 1.941 -8.285 1.00 97.94 88 VAL A C 1
ATOM 762 O O . VAL A 1 88 ? 6.339 1.437 -9.140 1.00 97.94 88 VAL A O 1
ATOM 765 N N . SER A 1 89 ? 6.111 2.498 -7.176 1.00 96.88 89 SER A N 1
ATOM 766 C CA . SER A 1 89 ? 7.552 2.577 -6.897 1.00 96.88 89 SER A CA 1
ATOM 767 C C . SER A 1 89 ? 8.233 1.207 -6.888 1.00 96.88 89 SER A C 1
ATOM 769 O O . SER A 1 89 ? 9.406 1.120 -7.230 1.00 96.88 89 SER A O 1
ATOM 771 N N . GLY A 1 90 ? 7.509 0.126 -6.581 1.00 97.31 90 GLY A N 1
ATOM 772 C CA . GLY A 1 90 ? 8.049 -1.233 -6.651 1.00 97.31 90 GLY A CA 1
ATOM 773 C C . GLY A 1 90 ? 8.474 -1.694 -8.054 1.00 97.31 90 GLY A C 1
ATOM 774 O O . GLY A 1 90 ? 9.111 -2.733 -8.178 1.00 97.31 90 GLY A O 1
ATOM 775 N N . PHE A 1 91 ? 8.130 -0.962 -9.120 1.00 98.06 91 PHE A N 1
ATOM 776 C CA . PHE A 1 91 ? 8.577 -1.248 -10.491 1.00 98.06 91 PHE A CA 1
ATOM 777 C C . PHE A 1 91 ? 9.857 -0.497 -10.891 1.00 98.06 91 PHE A C 1
ATOM 779 O O . PHE A 1 91 ? 10.363 -0.712 -11.993 1.00 98.06 91 PHE A O 1
ATOM 786 N N . TYR A 1 92 ? 10.389 0.373 -10.025 1.00 96.75 92 TYR A N 1
ATOM 787 C CA . TYR A 1 92 ? 11.493 1.273 -10.356 1.00 96.75 92 TYR A CA 1
ATOM 788 C C . TYR A 1 92 ? 12.617 1.236 -9.310 1.00 96.75 92 TYR A C 1
ATOM 790 O O . TYR A 1 92 ? 12.396 1.050 -8.116 1.00 96.75 92 TYR A O 1
ATOM 798 N N . ARG A 1 93 ? 13.858 1.450 -9.767 1.00 95.06 93 ARG A N 1
ATOM 799 C CA . ARG A 1 93 ? 15.077 1.467 -8.925 1.00 95.06 93 ARG A CA 1
ATOM 800 C C . ARG A 1 93 ? 15.431 2.855 -8.380 1.00 95.06 93 ARG A C 1
ATOM 802 O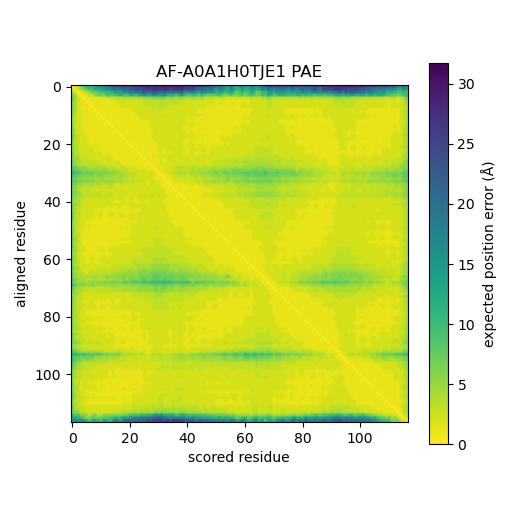 O . ARG A 1 93 ? 16.491 3.055 -7.796 1.00 95.06 93 ARG A O 1
ATOM 809 N N . ASP A 1 94 ? 14.575 3.839 -8.621 1.00 92.50 94 ASP A N 1
ATOM 810 C CA . ASP A 1 94 ? 14.782 5.236 -8.234 1.00 92.50 94 ASP A CA 1
ATOM 811 C C . ASP A 1 94 ? 14.548 5.479 -6.733 1.00 92.50 94 ASP A C 1
ATOM 813 O O . ASP A 1 94 ? 15.055 6.439 -6.141 1.00 92.50 94 ASP A O 1
ATOM 817 N N . THR A 1 95 ? 13.796 4.586 -6.094 1.00 92.25 95 THR A N 1
ATOM 818 C CA . THR A 1 95 ? 13.462 4.674 -4.682 1.00 92.25 95 THR A CA 1
ATOM 819 C C . THR A 1 95 ? 14.583 4.082 -3.834 1.00 92.25 95 THR A C 1
ATOM 821 O O . THR A 1 95 ? 15.120 3.020 -4.110 1.00 92.25 95 THR A O 1
ATOM 824 N N . LYS A 1 96 ? 14.959 4.762 -2.745 1.00 95.75 96 LYS A N 1
ATOM 825 C CA . LYS A 1 96 ? 15.966 4.236 -1.809 1.00 95.75 96 LYS A CA 1
ATOM 826 C C . LYS A 1 96 ? 15.389 3.058 -1.017 1.00 95.75 96 LYS A C 1
ATOM 828 O O . LYS A 1 96 ? 14.370 3.241 -0.353 1.00 95.75 96 LYS A O 1
ATOM 833 N N . GLN A 1 97 ? 16.108 1.931 -0.951 1.00 96.50 97 GLN A N 1
ATOM 834 C CA . GLN A 1 97 ? 15.670 0.712 -0.241 1.00 96.50 97 GLN A CA 1
ATOM 835 C C . GLN A 1 97 ? 15.173 0.980 1.189 1.00 96.50 97 GLN A C 1
ATOM 837 O O . GLN A 1 97 ? 14.132 0.468 1.590 1.00 96.50 97 GLN A O 1
ATOM 842 N N . LYS A 1 98 ? 15.878 1.829 1.957 1.00 96.75 98 LYS A N 1
ATOM 843 C CA . LYS A 1 98 ? 15.445 2.206 3.312 1.00 96.75 98 LYS A CA 1
ATOM 844 C C . LYS A 1 98 ? 14.073 2.884 3.310 1.00 96.75 98 LYS A C 1
ATOM 846 O O . LYS A 1 98 ? 13.209 2.489 4.081 1.00 96.75 98 LYS A O 1
ATOM 851 N N . ARG A 1 99 ? 13.873 3.881 2.441 1.00 96.06 99 ARG A N 1
ATOM 852 C CA . ARG A 1 99 ? 12.595 4.599 2.332 1.00 96.06 99 ARG A CA 1
ATOM 853 C C . ARG A 1 99 ? 11.480 3.640 1.929 1.00 96.06 99 ARG A C 1
ATOM 855 O O . ARG A 1 99 ? 10.408 3.691 2.510 1.00 96.06 99 ARG A O 1
ATOM 862 N N . PHE A 1 100 ? 11.761 2.756 0.976 1.00 97.88 100 PHE A N 1
ATOM 863 C CA . PHE A 1 100 ? 10.806 1.760 0.513 1.00 97.88 100 PHE A CA 1
ATOM 864 C C . PHE A 1 100 ? 10.378 0.815 1.648 1.00 97.88 100 PHE A C 1
ATOM 866 O O . PHE A 1 100 ? 9.188 0.655 1.906 1.00 97.88 100 PHE A O 1
ATOM 873 N N . LYS A 1 101 ? 11.338 0.283 2.415 1.00 98.25 101 LYS A N 1
ATOM 874 C CA . LYS A 1 101 ? 11.065 -0.560 3.588 1.00 98.25 101 LYS A CA 1
ATOM 875 C C . LYS A 1 101 ? 10.296 0.170 4.691 1.00 98.25 101 LYS A C 1
ATOM 877 O O . LYS A 1 101 ? 9.366 -0.404 5.252 1.00 98.25 101 LYS A O 1
ATOM 882 N N . ASP A 1 102 ? 10.658 1.417 4.987 1.00 98.06 102 ASP A N 1
ATOM 883 C CA . ASP A 1 102 ? 9.968 2.226 5.997 1.00 98.06 102 ASP A CA 1
ATOM 884 C C . ASP A 1 102 ? 8.491 2.462 5.583 1.00 98.06 102 ASP A C 1
ATOM 886 O O . ASP A 1 102 ? 7.584 2.329 6.406 1.00 98.06 102 ASP A O 1
ATOM 890 N N . THR A 1 103 ? 8.220 2.733 4.296 1.00 98.12 103 THR A N 1
ATOM 891 C CA . THR A 1 103 ? 6.849 2.871 3.766 1.00 98.12 103 THR A CA 1
ATOM 892 C C . THR A 1 103 ? 6.071 1.556 3.821 1.00 98.12 103 THR A C 1
ATOM 894 O O . THR A 1 103 ? 4.934 1.556 4.289 1.00 98.12 103 THR A O 1
ATOM 897 N N . TYR A 1 104 ? 6.680 0.437 3.420 1.00 98.62 104 TYR A N 1
ATOM 898 C CA . TYR A 1 104 ? 6.086 -0.901 3.532 1.00 98.62 104 TYR A CA 1
ATOM 899 C C . TYR A 1 104 ? 5.631 -1.207 4.967 1.00 98.62 104 TYR A C 1
ATOM 901 O O . TYR A 1 104 ? 4.474 -1.558 5.200 1.00 98.62 104 TYR A O 1
ATOM 909 N N . GLN A 1 105 ? 6.509 -0.979 5.950 1.00 98.38 105 GLN A N 1
ATOM 910 C CA . GLN A 1 105 ? 6.189 -1.184 7.365 1.00 98.38 105 GLN A CA 1
ATOM 911 C C . GLN A 1 105 ? 5.060 -0.263 7.842 1.00 98.38 105 GLN A C 1
ATOM 913 O O . GLN A 1 105 ? 4.183 -0.701 8.587 1.00 98.38 105 GLN A O 1
ATOM 918 N N . SER A 1 106 ? 5.051 0.998 7.396 1.00 98.00 106 SER A N 1
ATOM 919 C CA . SER A 1 106 ? 3.984 1.950 7.722 1.00 98.00 106 SER A CA 1
ATOM 920 C C . SER A 1 106 ? 2.621 1.512 7.184 1.00 98.00 106 SER A C 1
ATOM 922 O O . SER A 1 106 ? 1.623 1.698 7.879 1.00 98.00 106 SER A O 1
ATOM 924 N N . ILE A 1 107 ? 2.565 0.963 5.967 1.00 98.56 107 ILE A N 1
ATOM 925 C CA . ILE A 1 107 ? 1.321 0.472 5.360 1.00 98.56 107 ILE A CA 1
ATOM 926 C C . ILE A 1 107 ? 0.809 -0.737 6.148 1.00 98.56 107 ILE A C 1
ATOM 928 O O . ILE A 1 107 ? -0.322 -0.716 6.636 1.00 98.56 107 ILE A O 1
ATOM 932 N N . LEU A 1 108 ? 1.654 -1.759 6.332 1.00 98.00 108 LEU A N 1
ATOM 933 C CA . LEU A 1 108 ? 1.256 -2.992 7.015 1.00 98.00 108 LEU A CA 1
ATOM 934 C C . LEU A 1 108 ? 0.808 -2.753 8.452 1.00 98.00 108 LEU A C 1
ATOM 936 O O . LEU A 1 108 ? -0.151 -3.372 8.900 1.00 98.00 108 LEU A O 1
ATOM 940 N N . TYR A 1 109 ? 1.451 -1.825 9.162 1.00 96.31 109 TYR A N 1
ATOM 941 C CA . TYR A 1 109 ? 1.041 -1.467 10.515 1.00 96.31 109 TYR A CA 1
ATOM 942 C C . TYR A 1 109 ? -0.433 -1.034 10.576 1.00 96.31 109 TYR A C 1
ATOM 944 O O . TYR A 1 109 ? -1.179 -1.498 11.436 1.00 96.31 109 TYR A O 1
ATOM 952 N N . VAL A 1 110 ? -0.874 -0.180 9.647 1.00 97.12 110 VAL A N 1
ATOM 953 C CA . VAL A 1 110 ? -2.262 0.306 9.616 1.00 97.12 110 VAL A CA 1
ATOM 954 C C . VAL A 1 110 ? -3.230 -0.775 9.140 1.00 97.12 110 VAL A C 1
ATOM 956 O O . VAL A 1 110 ? -4.299 -0.922 9.728 1.00 97.12 110 VAL A O 1
ATOM 959 N N . LEU A 1 111 ? -2.869 -1.544 8.109 1.00 97.06 111 LEU A N 1
ATOM 960 C CA . LEU A 1 111 ? -3.732 -2.613 7.599 1.00 97.06 111 LEU A CA 1
ATOM 961 C C . LEU A 1 111 ? -3.932 -3.722 8.648 1.00 97.06 111 LEU A C 1
ATOM 963 O O . LEU A 1 111 ? -5.062 -4.141 8.890 1.00 97.06 111 LEU A O 1
ATOM 967 N N . ASN A 1 112 ? -2.876 -4.133 9.353 1.00 94.06 112 ASN A N 1
ATOM 968 C CA . ASN A 1 112 ? -2.967 -5.174 10.381 1.00 94.06 112 ASN A CA 1
ATOM 969 C C . ASN A 1 112 ? -3.797 -4.730 11.593 1.00 94.06 112 ASN A C 1
ATOM 971 O O . ASN A 1 112 ? -4.545 -5.533 12.135 1.00 94.06 112 ASN A O 1
ATOM 975 N N . GLN A 1 113 ? -3.779 -3.443 11.963 1.00 92.31 113 GLN A N 1
ATOM 976 C CA . GLN A 1 113 ? -4.670 -2.899 13.003 1.00 92.31 113 GLN A CA 1
ATOM 977 C C . GLN A 1 113 ? -6.170 -3.049 12.669 1.00 92.31 113 GLN A C 1
ATOM 979 O O . GLN A 1 113 ? -7.007 -2.969 13.572 1.00 92.31 113 GLN A O 1
ATOM 984 N N . ILE A 1 114 ? -6.521 -3.222 11.390 1.00 91.31 114 ILE A N 1
ATOM 985 C CA . ILE A 1 114 ? -7.897 -3.457 10.931 1.00 91.31 114 ILE A CA 1
ATOM 986 C C . ILE A 1 114 ? -8.220 -4.960 10.902 1.00 91.31 114 ILE A C 1
ATOM 988 O O . ILE A 1 114 ? -9.343 -5.323 11.238 1.00 91.31 114 ILE A O 1
ATOM 992 N N . VAL A 1 115 ? -7.258 -5.822 10.539 1.00 83.94 115 VAL A N 1
ATOM 993 C CA . VAL A 1 115 ? -7.442 -7.290 10.460 1.00 83.94 115 VAL A CA 1
ATOM 994 C C . VAL A 1 115 ? -7.366 -7.980 11.826 1.00 83.94 115 VAL A C 1
ATOM 996 O O . VAL A 1 115 ? -8.083 -8.944 12.054 1.00 83.94 115 VAL A O 1
ATOM 999 N N . GLU A 1 116 ? -6.513 -7.516 12.741 1.00 71.06 116 GLU A N 1
ATOM 1000 C CA . GLU A 1 116 ? -6.270 -8.140 14.058 1.00 71.06 116 GLU A CA 1
ATOM 1001 C C . GLU A 1 116 ? -7.357 -7.827 15.110 1.00 71.06 116 GLU A C 1
ATOM 1003 O O . GLU A 1 116 ? -7.126 -7.972 16.313 1.00 71.06 116 GLU A O 1
ATOM 1008 N N . LYS A 1 117 ? -8.533 -7.369 14.674 1.00 54.88 117 LYS A N 1
ATOM 1009 C CA . LYS A 1 117 ? -9.664 -7.011 15.537 1.00 54.88 117 LYS A CA 1
ATOM 1010 C C . LYS A 1 117 ? -10.695 -8.122 15.673 1.00 54.88 117 LYS A C 1
ATOM 1012 O O . LYS A 1 117 ? -10.994 -8.787 14.661 1.00 54.88 117 LYS A O 1
#

Sequence (117 aa):
MNNNDLEKYTKELVFYTEESYQRYFELMEDESINYDFFEVVKPYADKVKDVADEWKNIATIWIKEEKPKYLHLIQIETTYDHILSFTVSGFYRDTKQKRFKDTYQSILYVLNQIVEK

Organism: NCBI:txid930152

InterPro domains:
  IPR014913 YppE-like [PF08807] (10-116)
  IPR023351 YppE-like superfamily [G3DSA:1.20.120.440] (2-117)
  IPR023351 YppE-like superfamily [SSF140415] (1-116)

Nearest PDB structures (foldseek):
  2huj-assembly1_A  TM=9.615E-01  e=9.347E-07  Listeria innocua
  2im8-assembly1_A  TM=9.576E-01  e=1.212E-06  Bacillus subtilis
  2im8-assembly2_B  TM=9.635E-01  e=2.225E-05  Bacillus subtilis
  2hfi-assembly1_A  TM=9.162E-01  e=6.626E-05  Bacillus subtilis
  8rb9-assembly1_A  TM=3.551E-01  e=4.966E+00  Azotobacter vinelandii DJ

Solvent-accessible surface area (backbone atoms only — not comparable to full-atom values): 6649 Å² tota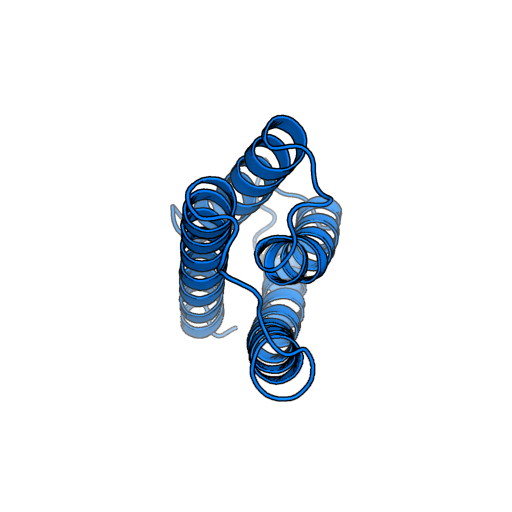l; per-residue (Å²): 130,67,65,66,56,46,49,52,35,40,51,52,52,51,51,50,51,51,52,24,52,52,46,30,53,54,48,73,73,36,85,84,66,78,71,52,56,78,83,46,50,46,57,50,48,54,56,52,45,58,46,43,52,54,33,48,57,49,48,59,52,47,48,70,72,71,54,52,93,92,57,54,71,69,57,55,55,49,38,48,55,47,49,61,51,49,50,52,48,23,70,49,87,86,62,54,70,68,62,54,52,53,50,52,53,57,39,50,55,57,44,44,68,66,62,81,106

Secondary structure (DSSP, 8-state):
--HHHHHHHHHHHHHHHHHHHHHHHHHHH-TT----IIIIIHHHHHHHHHHHHHHHHHHHHHHHHH--TT--HHHHHHHHHHHHHHHHHTT-S-S-HHHHHHHHHHHHHHHHHHH--